Protein AF-A0A6A6EDI3-F1 (afdb_monomer_lite)

Secondary structure (DSSP, 8-state):
--------------------------------------------------------PPPPPPPPPPSGGGGGGHHHHHHHHHH--S--TTHHHHHHHHHHTT--SS--HHHHHHHHHHHHHHHHH-TTSPPPPEEETTEEE-HHHHHHHHHHTT--

Radius of gyration: 36.48 Å; chains: 1; bounding box: 72×86×76 Å

Structure (mmCIF, N/CA/C/O backbone):
data_AF-A0A6A6EDI3-F1
#
_entry.id   AF-A0A6A6EDI3-F1
#
loop_
_atom_site.group_PDB
_atom_site.id
_atom_site.type_symbol
_atom_site.label_atom_id
_atom_site.label_alt_id
_atom_site.label_comp_id
_atom_site.label_asym_id
_atom_site.label_entity_id
_atom_site.label_seq_id
_atom_site.pdbx_PDB_ins_code
_atom_site.Cartn_x
_atom_site.Cartn_y
_atom_site.Cartn_z
_atom_site.occupancy
_atom_site.B_iso_or_equiv
_atom_site.auth_seq_id
_atom_site.auth_comp_id
_atom_site.auth_asym_id
_atom_site.auth_atom_id
_atom_site.pdbx_PDB_model_num
ATOM 1 N N . MET A 1 1 ? -56.252 25.377 -36.213 1.00 43.00 1 MET A N 1
ATOM 2 C CA . MET A 1 1 ? -56.302 24.077 -36.916 1.00 43.00 1 MET A CA 1
ATOM 3 C C . MET A 1 1 ? -55.367 23.161 -36.136 1.00 43.00 1 MET A C 1
ATOM 5 O O . MET A 1 1 ? -54.170 23.371 -36.207 1.00 43.00 1 MET A O 1
ATOM 9 N N . ASN A 1 2 ? -55.848 22.554 -35.048 1.00 43.72 2 ASN A N 1
ATOM 10 C CA . ASN A 1 2 ? -56.518 21.240 -34.982 1.00 43.72 2 ASN A CA 1
ATOM 11 C C . ASN A 1 2 ? -55.617 20.115 -35.525 1.00 43.72 2 ASN A C 1
ATOM 13 O O . ASN A 1 2 ? -55.226 20.189 -36.684 1.00 43.72 2 ASN A O 1
ATOM 17 N N . GLY A 1 3 ? -55.284 19.160 -34.636 1.00 50.00 3 GLY A N 1
ATOM 18 C CA . GLY A 1 3 ? -54.299 18.067 -34.763 1.00 50.00 3 GLY A CA 1
ATOM 19 C C . GLY A 1 3 ? -54.578 17.012 -35.848 1.00 50.00 3 GLY A C 1
ATOM 20 O O . GLY A 1 3 ? -55.335 17.295 -36.775 1.00 50.00 3 GLY A O 1
ATOM 21 N N . PRO A 1 4 ? -53.939 15.824 -35.786 1.00 61.88 4 PRO A N 1
ATOM 22 C CA . PRO A 1 4 ? -54.000 14.896 -34.638 1.00 61.88 4 PRO A CA 1
ATOM 23 C C . PRO A 1 4 ? -52.599 14.461 -34.140 1.00 61.88 4 PRO A C 1
ATOM 25 O O . PRO A 1 4 ? -51.635 14.480 -34.897 1.00 61.88 4 PRO A O 1
ATOM 28 N N . ASP A 1 5 ? -52.342 14.248 -32.849 1.00 53.59 5 ASP A N 1
ATOM 29 C CA . ASP A 1 5 ? -52.923 13.264 -31.913 1.00 53.59 5 ASP A CA 1
ATOM 30 C C . ASP A 1 5 ? -52.582 11.815 -32.289 1.00 53.59 5 ASP A C 1
ATOM 32 O O . ASP A 1 5 ? -53.223 11.267 -33.174 1.00 53.59 5 ASP A O 1
ATOM 36 N N . LEU A 1 6 ? -51.560 11.242 -31.634 1.00 53.38 6 LEU A N 1
ATOM 37 C CA . LEU A 1 6 ? -51.389 9.811 -31.331 1.00 53.38 6 LEU A CA 1
ATOM 38 C C . LEU A 1 6 ? -50.256 9.649 -30.286 1.00 53.38 6 LEU A C 1
ATOM 40 O O . LEU A 1 6 ? -49.104 9.380 -30.614 1.00 53.38 6 LEU A O 1
ATOM 44 N N . GLU A 1 7 ? -50.603 9.814 -29.013 1.00 53.94 7 GLU A N 1
ATOM 45 C CA . GLU A 1 7 ? -49.999 9.080 -27.885 1.00 53.94 7 GLU A CA 1
ATOM 46 C C . GLU A 1 7 ? -50.987 7.963 -27.486 1.00 53.94 7 GLU A C 1
ATOM 48 O O . GLU A 1 7 ? -52.146 7.994 -27.910 1.00 53.94 7 GLU A O 1
ATOM 53 N N . PRO A 1 8 ? -50.682 7.102 -26.506 1.00 65.38 8 PRO A N 1
ATOM 54 C CA . PRO A 1 8 ? -49.524 6.228 -26.283 1.00 65.38 8 PRO A CA 1
ATOM 55 C C . PRO A 1 8 ? -50.002 4.757 -26.304 1.00 65.38 8 PRO A C 1
ATOM 57 O O . PRO A 1 8 ? -51.201 4.533 -26.346 1.00 65.38 8 PRO A O 1
ATOM 60 N N . LEU A 1 9 ? -49.142 3.738 -26.150 1.00 49.03 9 LEU A N 1
ATOM 61 C CA . LEU A 1 9 ? -49.510 2.594 -25.289 1.00 49.03 9 LEU A CA 1
ATOM 62 C C . LEU A 1 9 ? -48.300 1.771 -24.788 1.00 49.03 9 LEU A C 1
ATOM 64 O O . LEU A 1 9 ? -47.279 1.667 -25.470 1.00 49.03 9 LEU A O 1
ATOM 68 N N . PRO A 1 10 ? -48.427 1.186 -23.579 1.00 52.91 10 PRO A N 1
ATOM 69 C CA . PRO A 1 10 ? -47.361 0.584 -22.791 1.00 52.91 10 PRO A CA 1
ATOM 70 C C . PRO A 1 10 ? -47.250 -0.924 -23.041 1.00 52.91 10 PRO A C 1
ATOM 72 O O . PRO A 1 10 ? -48.242 -1.593 -23.323 1.00 52.91 10 PRO A O 1
ATOM 75 N N . ILE A 1 11 ? -46.069 -1.501 -22.813 1.00 54.34 11 ILE A N 1
ATOM 76 C CA . ILE A 1 11 ? -45.929 -2.960 -22.713 1.00 54.34 11 ILE A CA 1
ATOM 77 C C . ILE A 1 11 ? -45.408 -3.303 -21.320 1.00 54.34 11 ILE A C 1
ATOM 79 O O . ILE A 1 11 ? -44.215 -3.473 -21.081 1.00 54.34 11 ILE A O 1
ATOM 83 N N . HIS A 1 12 ? -46.353 -3.402 -20.385 1.00 45.44 12 HIS A N 1
ATOM 84 C CA . HIS A 1 12 ? -46.185 -4.176 -19.162 1.00 45.44 12 HIS A CA 1
ATOM 85 C C . HIS A 1 12 ? -46.201 -5.666 -19.535 1.00 45.44 12 HIS A C 1
ATOM 87 O O . HIS A 1 12 ? -47.254 -6.258 -19.761 1.00 45.44 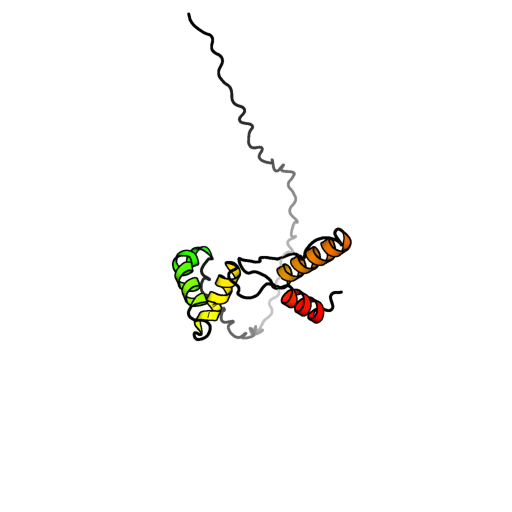12 HIS A O 1
ATOM 93 N N . GLY A 1 13 ? -45.016 -6.271 -19.605 1.00 49.75 13 GLY A N 1
ATOM 94 C CA . GLY A 1 13 ? -44.818 -7.709 -19.798 1.00 49.75 13 GLY A CA 1
ATOM 95 C C . GLY A 1 13 ? -44.560 -8.428 -18.476 1.00 49.75 13 GLY A C 1
ATOM 96 O O . GLY A 1 13 ? -43.417 -8.630 -18.091 1.00 49.75 13 GLY A O 1
ATOM 97 N N . GLN A 1 14 ? -45.655 -8.726 -17.783 1.00 54.19 14 GLN A N 1
ATOM 98 C CA . GLN A 1 14 ? -45.932 -9.797 -16.816 1.00 54.19 14 GLN A CA 1
ATOM 99 C C . GLN A 1 14 ? -44.774 -10.641 -16.223 1.00 54.19 14 GLN A C 1
ATOM 101 O O . GLN A 1 14 ? -44.012 -11.324 -16.905 1.00 54.19 14 GLN A O 1
ATOM 106 N N . VAL A 1 15 ? -44.795 -10.704 -14.887 1.00 46.97 15 VAL A N 1
ATOM 107 C CA . VAL A 1 15 ? -44.171 -11.717 -14.026 1.00 46.97 15 VAL A CA 1
ATOM 108 C C . VAL A 1 15 ? -44.668 -13.111 -14.426 1.00 46.97 15 VAL A C 1
ATOM 110 O O . VAL A 1 15 ? -45.856 -13.396 -14.313 1.00 46.97 15 VAL A O 1
ATOM 113 N N . THR A 1 16 ? -43.768 -14.005 -14.844 1.00 46.56 16 THR A N 1
ATOM 114 C CA . THR A 1 16 ? -44.086 -15.434 -14.994 1.00 46.56 16 THR A CA 1
ATOM 115 C C . THR A 1 16 ? -43.551 -16.197 -13.788 1.00 46.56 16 THR A C 1
ATOM 117 O O . THR A 1 16 ? -42.386 -16.589 -13.716 1.00 46.56 16 THR A O 1
ATOM 120 N N . THR A 1 17 ? -44.443 -16.379 -12.818 1.00 55.12 17 THR A N 1
ATOM 121 C CA . THR A 1 17 ? -44.355 -17.378 -11.753 1.00 55.12 17 THR A CA 1
ATOM 122 C C . THR A 1 17 ? -44.158 -18.756 -12.379 1.00 55.12 17 THR A C 1
ATOM 124 O O . THR A 1 17 ? -44.987 -19.215 -13.162 1.00 55.12 17 THR A O 1
ATOM 127 N N . ARG A 1 18 ? -43.064 -19.438 -12.032 1.00 48.94 18 ARG A N 1
ATOM 128 C CA . ARG A 1 18 ? -42.897 -20.857 -12.355 1.00 48.94 18 ARG A CA 1
ATOM 129 C C . ARG A 1 18 ? -43.959 -21.657 -11.603 1.00 48.94 18 ARG A C 1
ATOM 131 O O . ARG A 1 18 ? -43.895 -21.776 -10.382 1.00 48.94 18 ARG A O 1
ATOM 138 N N . GLN A 1 19 ? -44.924 -22.188 -12.351 1.00 50.06 19 GLN A N 1
ATOM 139 C CA . GLN A 1 19 ? -45.798 -23.266 -11.907 1.00 50.06 19 GLN A CA 1
ATOM 140 C C . GLN A 1 19 ? -44.940 -24.446 -11.443 1.00 50.06 19 GLN A C 1
ATOM 142 O O . GLN A 1 19 ? -44.139 -24.988 -12.203 1.00 50.06 19 GLN A O 1
ATOM 147 N N . ILE A 1 20 ? -45.127 -24.840 -10.188 1.00 53.44 20 ILE A N 1
ATOM 148 C CA . ILE A 1 20 ? -44.745 -26.155 -9.688 1.00 53.44 20 ILE A CA 1
ATOM 149 C C . ILE A 1 20 ? -45.912 -27.066 -10.068 1.00 53.44 20 ILE A C 1
ATOM 151 O O . ILE A 1 20 ? -46.995 -26.962 -9.495 1.00 53.44 20 ILE A O 1
ATOM 155 N N . SER A 1 21 ? -45.726 -27.894 -11.093 1.00 54.47 21 SER A N 1
ATOM 156 C CA . SER A 1 21 ? -46.682 -28.938 -11.447 1.00 54.47 21 SER A CA 1
ATOM 157 C C . SER A 1 21 ? -46.627 -30.047 -10.401 1.00 54.47 21 SER A C 1
ATOM 159 O O . SER A 1 21 ? -45.592 -30.684 -10.209 1.00 54.47 21 SER A O 1
ATOM 161 N N . MET A 1 22 ? -47.764 -30.250 -9.745 1.00 49.03 22 MET A N 1
ATOM 162 C CA . MET A 1 22 ? -48.105 -31.432 -8.966 1.00 49.03 22 MET A CA 1
ATOM 163 C C . MET A 1 22 ? -48.216 -32.651 -9.892 1.00 49.03 22 MET A C 1
ATOM 165 O O . MET A 1 22 ? -48.975 -32.613 -10.853 1.00 49.03 22 MET A O 1
ATOM 169 N N . LEU A 1 23 ? -47.474 -33.703 -9.561 1.00 47.78 23 LEU A N 1
ATOM 170 C CA . LEU A 1 23 ? -47.632 -35.118 -9.923 1.00 47.78 23 LEU A CA 1
ATOM 171 C C . LEU A 1 23 ? -47.000 -35.846 -8.725 1.00 47.78 23 LEU A C 1
ATOM 173 O O . LEU A 1 23 ? -45.883 -35.503 -8.353 1.00 47.78 23 LEU A O 1
ATOM 177 N N . ASP A 1 24 ? -47.551 -36.825 -8.032 1.00 49.19 24 ASP A N 1
ATOM 178 C CA . ASP A 1 24 ? -48.859 -37.459 -7.909 1.00 49.19 24 ASP A CA 1
ATOM 179 C C . ASP A 1 24 ? -48.775 -38.202 -6.540 1.00 49.19 24 ASP A C 1
ATOM 181 O O . ASP A 1 24 ? -47.665 -38.398 -6.023 1.00 49.19 24 ASP A O 1
ATOM 185 N N . PRO A 1 25 ? -49.885 -38.601 -5.901 1.00 56.53 25 PRO A N 1
ATOM 186 C CA . PRO A 1 25 ? -49.887 -39.185 -4.562 1.00 56.53 25 PRO A CA 1
ATOM 187 C C . PRO A 1 25 ? -49.815 -40.726 -4.562 1.00 56.53 25 PRO A C 1
ATOM 189 O O . PRO A 1 25 ? -50.385 -41.375 -5.434 1.00 56.53 25 PRO A O 1
ATOM 192 N N . SER A 1 26 ? -49.273 -41.278 -3.462 1.00 46.28 26 SER A N 1
ATOM 193 C CA . SER A 1 26 ? -49.464 -42.645 -2.901 1.00 46.28 26 SER A CA 1
ATOM 194 C C . SER A 1 26 ? -48.313 -43.656 -3.064 1.00 46.28 26 SER A C 1
ATOM 196 O O . SER A 1 26 ? -47.533 -43.537 -4.004 1.00 46.28 26 SER A O 1
ATOM 198 N N . PRO A 1 27 ? -48.235 -44.718 -2.219 1.00 49.97 27 PRO A N 1
ATOM 199 C CA . PRO A 1 27 ? -49.045 -45.035 -1.033 1.00 49.97 27 PRO A CA 1
ATOM 200 C C . PRO A 1 27 ? -48.228 -45.230 0.259 1.00 49.97 27 PRO A C 1
ATOM 202 O O . PRO A 1 27 ? -47.026 -45.485 0.264 1.00 49.97 27 PRO A O 1
ATOM 205 N N . ALA A 1 28 ? -48.949 -45.148 1.375 1.00 41.91 28 ALA A N 1
ATOM 206 C CA . ALA A 1 28 ? -48.502 -45.495 2.714 1.00 41.91 28 ALA A CA 1
ATOM 207 C C . ALA A 1 28 ? -47.855 -46.891 2.771 1.00 41.91 28 ALA A C 1
ATOM 209 O O . ALA A 1 28 ? -48.495 -47.896 2.450 1.00 41.91 28 ALA A O 1
ATOM 210 N N . LEU A 1 29 ? -46.610 -46.950 3.251 1.00 40.69 29 LEU A N 1
ATOM 211 C CA . LEU A 1 29 ? -46.048 -48.180 3.795 1.00 40.69 29 LEU A CA 1
ATOM 212 C C . LEU A 1 29 ? -46.840 -48.525 5.053 1.00 40.69 29 LEU A C 1
ATOM 214 O O . LEU A 1 29 ? -46.769 -47.842 6.075 1.00 40.69 29 LEU A O 1
ATOM 218 N N . ARG A 1 30 ? -47.649 -49.570 4.912 1.00 46.75 30 ARG A N 1
ATOM 219 C CA . ARG A 1 30 ? -48.314 -50.258 6.004 1.00 46.75 30 ARG A CA 1
ATOM 220 C C . ARG A 1 30 ? -47.238 -50.768 6.952 1.00 46.75 30 ARG A C 1
ATOM 222 O O . ARG A 1 30 ? -46.392 -51.560 6.552 1.00 46.75 30 ARG A O 1
ATOM 229 N N . PHE A 1 31 ? -47.264 -50.285 8.184 1.00 44.50 31 PHE A N 1
ATOM 230 C CA . PHE A 1 31 ? -46.644 -51.007 9.278 1.00 44.50 31 PHE A CA 1
ATOM 231 C C . PHE A 1 31 ? -47.662 -52.045 9.720 1.00 44.50 31 PHE A C 1
ATOM 233 O O . PHE A 1 31 ? -48.729 -51.695 10.224 1.00 44.50 31 PHE A O 1
ATOM 240 N N . ASP A 1 32 ? -47.351 -53.303 9.433 1.00 42.31 32 ASP A N 1
ATOM 241 C CA . ASP A 1 32 ? -48.071 -54.437 9.981 1.00 42.31 32 ASP A CA 1
ATOM 242 C C . ASP A 1 32 ? -48.012 -54.377 11.510 1.00 42.31 32 ASP A C 1
ATOM 244 O O . ASP A 1 32 ? -46.953 -54.193 12.114 1.00 42.31 32 ASP A O 1
ATOM 248 N N . GLU A 1 33 ? -49.184 -54.507 12.119 1.00 46.53 33 GLU A N 1
ATOM 249 C CA . GLU A 1 33 ? -49.372 -54.779 13.535 1.00 46.53 33 GLU A CA 1
ATOM 250 C C . GLU A 1 33 ? -49.049 -56.259 13.791 1.00 46.53 33 GLU A C 1
ATOM 252 O O . GLU A 1 33 ? -49.711 -57.129 13.221 1.00 46.53 33 GLU A O 1
ATOM 257 N N . PRO A 1 34 ? -48.092 -56.595 14.669 1.00 49.56 34 PRO A N 1
ATOM 258 C CA . PRO A 1 34 ? -48.108 -57.885 15.326 1.00 49.56 34 PRO A CA 1
ATOM 259 C C . PRO A 1 34 ? -48.795 -57.765 16.685 1.00 49.56 34 PRO A C 1
ATOM 261 O O . PRO A 1 34 ? -48.324 -57.123 17.625 1.00 49.56 34 PRO A O 1
ATOM 264 N N . SER A 1 35 ? -49.930 -58.448 16.730 1.00 42.88 35 SER A N 1
ATOM 265 C CA . SER A 1 35 ? -50.690 -58.850 17.898 1.00 42.88 35 SER A CA 1
ATOM 266 C C . SER A 1 35 ? -49.816 -59.283 19.086 1.00 42.88 35 SER A C 1
ATOM 268 O O . SER A 1 35 ? -48.917 -60.111 18.959 1.00 42.88 35 SER A O 1
ATOM 270 N N . SER A 1 36 ? -50.149 -58.710 20.243 1.00 52.50 36 SER A N 1
ATOM 271 C CA . SER A 1 36 ? -50.221 -59.327 21.574 1.00 52.50 36 SER A CA 1
ATOM 272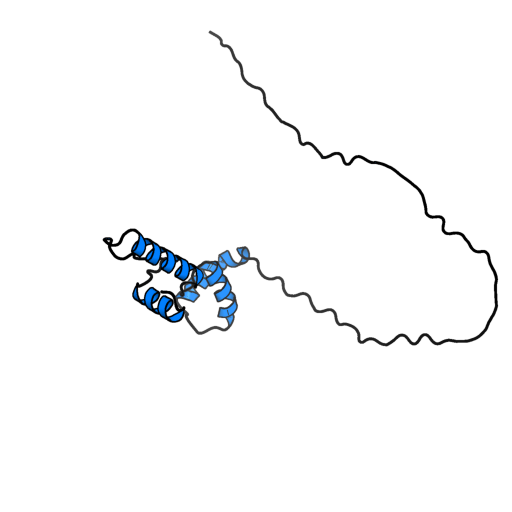 C C . SER A 1 36 ? -49.575 -60.710 21.770 1.00 52.50 36 SER A C 1
ATOM 274 O O . SER A 1 36 ? -50.116 -61.728 21.346 1.00 52.50 36 SER A O 1
ATOM 276 N N . MET A 1 37 ? -48.529 -60.761 22.600 1.00 37.75 37 MET A N 1
ATOM 277 C CA . MET A 1 37 ? -48.413 -61.778 23.652 1.00 37.75 37 MET A CA 1
ATOM 278 C C . MET A 1 37 ? -47.705 -61.177 24.868 1.00 37.75 37 MET A C 1
ATOM 280 O O . MET A 1 37 ? -46.579 -60.694 24.781 1.00 37.75 37 MET A O 1
ATOM 284 N N . GLY A 1 38 ? -48.396 -61.190 26.008 1.00 42.91 38 GLY A N 1
ATOM 285 C CA . GLY A 1 38 ? -47.824 -60.823 27.295 1.00 42.91 38 GLY A CA 1
ATOM 286 C C . GLY A 1 38 ? -46.897 -61.913 27.822 1.00 42.91 38 GLY A C 1
ATOM 287 O O . GLY A 1 38 ? -47.224 -63.094 27.750 1.00 42.91 38 GLY A O 1
ATOM 288 N N . ILE A 1 39 ? -45.777 -61.501 28.413 1.00 43.34 39 ILE A N 1
ATOM 289 C CA . ILE A 1 39 ? -45.019 -62.300 29.376 1.00 43.34 39 ILE A CA 1
ATOM 290 C C . ILE A 1 39 ? -44.620 -61.363 30.519 1.00 43.34 39 ILE A C 1
ATOM 292 O O . ILE A 1 39 ? -43.932 -60.364 30.322 1.00 43.34 39 ILE A O 1
ATOM 296 N N . VAL A 1 40 ? -45.124 -61.687 31.707 1.00 47.84 40 VAL A N 1
ATOM 297 C CA . VAL A 1 40 ? -44.764 -61.094 32.997 1.00 47.84 40 VAL A CA 1
ATOM 298 C C . VAL A 1 40 ? -43.376 -61.609 33.384 1.00 47.84 40 VAL A C 1
ATOM 300 O O . VAL A 1 40 ? -43.137 -62.814 33.323 1.00 47.84 40 VAL A O 1
ATOM 303 N N . GLY A 1 41 ? -42.476 -60.718 33.796 1.00 38.91 41 GLY A N 1
ATOM 304 C CA . GLY A 1 41 ? -41.131 -61.073 34.247 1.00 38.91 41 GLY A CA 1
ATOM 305 C C . GLY A 1 41 ? -40.470 -59.916 34.986 1.00 38.91 41 GLY A C 1
ATOM 306 O O . GLY A 1 41 ? -40.308 -58.837 34.435 1.00 38.91 41 GLY A O 1
ATOM 307 N N . ASP A 1 42 ? -40.173 -60.171 36.249 1.00 43.50 42 ASP A N 1
ATOM 308 C CA . ASP A 1 42 ? -39.814 -59.272 37.342 1.00 43.50 42 ASP A CA 1
ATOM 309 C C . ASP A 1 42 ? -38.416 -58.606 37.248 1.00 43.50 42 ASP A C 1
ATOM 311 O O . ASP A 1 42 ? -37.514 -59.097 36.576 1.00 43.50 42 ASP A O 1
ATOM 315 N N . ALA A 1 43 ? -38.268 -57.530 38.031 1.00 49.56 43 ALA A N 1
ATOM 316 C CA . ALA A 1 43 ? -37.047 -56.946 38.602 1.00 49.56 43 ALA A CA 1
ATOM 317 C C . ALA A 1 43 ? -35.979 -56.243 37.719 1.00 49.56 43 ALA A C 1
ATOM 319 O O . ALA A 1 43 ? -35.091 -56.850 37.136 1.00 49.56 43 ALA A O 1
ATOM 320 N N . GLN A 1 44 ? -35.979 -54.906 37.858 1.00 52.03 44 GLN A N 1
ATOM 321 C CA . GLN A 1 44 ? -34.821 -54.038 38.161 1.00 52.03 44 GLN A CA 1
ATOM 322 C C . GLN A 1 44 ? -33.586 -54.133 37.242 1.00 52.03 44 GLN A C 1
ATOM 324 O O . GLN A 1 44 ? -32.637 -54.855 37.531 1.00 52.03 44 GLN A O 1
ATOM 329 N N . GLU A 1 45 ? -33.500 -53.231 36.258 1.00 44.53 45 GLU A N 1
ATOM 330 C CA . GLU A 1 45 ? -32.208 -52.817 35.700 1.00 44.53 45 GLU A CA 1
ATOM 331 C C . GLU A 1 45 ? -32.086 -51.285 35.720 1.00 44.53 45 GLU A C 1
ATOM 333 O O . GLU A 1 45 ? -32.761 -50.535 35.014 1.00 44.53 45 GLU A O 1
ATOM 338 N N . ILE A 1 46 ? -31.244 -50.816 36.636 1.00 48.38 46 ILE A N 1
ATOM 339 C CA . ILE A 1 46 ? -30.899 -49.419 36.888 1.00 48.38 46 ILE A CA 1
ATOM 340 C C . ILE A 1 46 ? -30.206 -48.796 35.667 1.00 48.38 46 ILE A C 1
ATOM 342 O O . ILE A 1 46 ? -28.998 -48.928 35.471 1.00 48.38 46 ILE A O 1
ATOM 346 N N . SER A 1 47 ? -30.971 -48.046 34.869 1.00 43.25 47 SER A N 1
ATOM 347 C CA . SER A 1 47 ? -30.440 -47.164 33.824 1.00 43.25 47 SER A CA 1
ATOM 348 C C . SER A 1 47 ? -29.555 -46.081 34.451 1.00 43.25 47 SER A C 1
ATOM 350 O O . SER A 1 47 ? -30.008 -45.006 34.852 1.00 43.25 47 SER A O 1
ATOM 352 N N . THR A 1 48 ? -28.261 -46.370 34.527 1.00 52.75 48 THR A N 1
ATOM 353 C CA . THR A 1 48 ? -27.235 -45.447 35.005 1.00 52.75 48 THR A CA 1
ATOM 354 C C . THR A 1 48 ? -26.954 -44.442 33.889 1.00 52.75 48 THR A C 1
ATOM 356 O O . THR A 1 48 ? -26.166 -44.699 32.984 1.00 52.75 48 THR A O 1
ATOM 359 N N . VAL A 1 49 ? -27.640 -43.295 33.913 1.00 64.75 49 VAL A N 1
ATOM 360 C CA . VAL A 1 49 ? -27.396 -42.205 32.958 1.00 64.75 49 VAL A CA 1
ATOM 361 C C . VAL A 1 49 ? -25.973 -41.674 33.189 1.00 64.75 49 VAL A C 1
ATOM 363 O O . VAL A 1 49 ? -25.670 -41.237 34.306 1.00 64.75 49 VAL A O 1
ATOM 366 N N . PRO A 1 50 ? -25.073 -41.688 32.189 1.00 58.78 50 PRO A N 1
ATOM 367 C CA . PRO A 1 50 ? -23.735 -41.146 32.361 1.00 58.78 50 PRO A CA 1
ATOM 368 C C . PRO A 1 50 ? -23.838 -39.640 32.614 1.00 58.78 50 PRO A C 1
ATOM 370 O O . PRO A 1 50 ? -24.382 -38.876 31.816 1.00 58.78 50 PRO A O 1
ATOM 373 N N . LYS A 1 51 ? -23.319 -39.213 33.765 1.00 68.38 51 LYS A N 1
ATOM 374 C CA . LYS A 1 51 ? -23.307 -37.830 34.251 1.00 68.38 51 LYS A CA 1
ATOM 375 C C . LYS A 1 51 ? -22.303 -37.011 33.425 1.00 68.38 51 LYS A C 1
ATOM 377 O O . LYS A 1 51 ? -21.196 -36.730 33.873 1.00 68.38 51 LYS A O 1
ATOM 382 N N . ALA A 1 52 ? -22.662 -36.679 32.184 1.00 67.69 52 ALA A N 1
ATOM 383 C CA . ALA A 1 52 ? -21.855 -35.821 31.324 1.00 67.69 52 ALA A CA 1
ATOM 384 C C . ALA A 1 52 ? -21.769 -34.407 31.937 1.00 67.69 52 ALA A C 1
ATOM 386 O O . ALA A 1 52 ? -22.788 -33.876 32.392 1.00 67.69 52 ALA A O 1
ATOM 387 N N . PRO A 1 53 ? -20.579 -33.779 31.986 1.00 75.31 53 PRO A N 1
ATOM 388 C CA . PRO A 1 53 ? -20.435 -32.446 32.552 1.00 75.31 53 PRO A CA 1
ATOM 389 C C . PRO A 1 53 ? -21.310 -31.448 31.778 1.00 75.31 53 PRO A C 1
ATOM 391 O O . PRO A 1 53 ? -21.320 -31.477 30.543 1.00 75.31 53 PRO A O 1
ATOM 394 N N . PRO A 1 54 ? -22.036 -30.549 32.473 1.00 71.44 54 PRO A N 1
ATOM 395 C CA . PRO A 1 54 ? -22.922 -29.594 31.828 1.00 71.44 54 PRO A CA 1
ATOM 396 C C . PRO A 1 54 ? -22.115 -28.752 30.843 1.00 71.44 54 PRO A C 1
ATOM 398 O O . PRO A 1 54 ? -21.201 -28.010 31.219 1.00 71.44 54 PRO A O 1
ATOM 401 N N . THR A 1 55 ? -22.443 -28.884 29.561 1.00 69.88 55 THR A N 1
ATOM 402 C CA . THR A 1 55 ? -21.777 -28.158 28.487 1.00 69.88 55 THR A CA 1
ATOM 403 C C . THR A 1 55 ? -22.198 -26.697 28.594 1.00 69.88 55 THR A C 1
ATOM 405 O O . THR A 1 55 ? -23.244 -26.293 28.092 1.00 69.88 55 THR A O 1
ATOM 408 N N . LYS A 1 56 ? -21.417 -25.882 29.316 1.00 76.00 56 LYS A N 1
ATOM 409 C CA . LYS A 1 56 ? -21.654 -24.437 29.396 1.00 76.00 56 LYS A CA 1
ATOM 410 C C . LYS A 1 56 ? -21.661 -23.881 27.973 1.00 76.00 56 LYS A C 1
ATOM 412 O O . LYS A 1 56 ? -20.619 -23.845 27.316 1.00 76.00 56 LYS A O 1
ATOM 417 N N . LEU A 1 57 ? -22.829 -23.448 27.499 1.00 80.25 57 LEU A N 1
ATOM 418 C CA . LEU A 1 57 ? -22.951 -22.800 26.199 1.00 80.25 57 LEU A CA 1
ATOM 419 C C . LEU A 1 57 ? -22.048 -21.569 26.179 1.00 80.25 57 LEU A C 1
ATOM 421 O O . LEU A 1 57 ? -22.096 -20.703 27.058 1.00 80.25 57 LEU A O 1
ATOM 425 N N . ARG A 1 58 ? -21.197 -21.495 25.159 1.00 81.94 58 ARG A N 1
ATOM 426 C CA . ARG A 1 58 ? -20.332 -20.341 24.954 1.00 81.94 58 ARG A CA 1
ATOM 427 C C . ARG A 1 58 ? -21.204 -19.097 24.765 1.00 81.94 58 ARG A C 1
ATOM 429 O O . ARG A 1 58 ? -22.083 -19.080 23.905 1.00 81.94 58 ARG A O 1
ATOM 436 N N . LYS A 1 59 ? -20.924 -18.034 25.528 1.00 84.44 59 LYS A N 1
ATOM 437 C CA . LYS A 1 59 ? -21.573 -16.728 25.337 1.00 84.44 59 LYS A CA 1
ATOM 438 C C . LYS A 1 59 ? -21.386 -16.267 23.889 1.00 84.44 59 LYS A C 1
ATOM 440 O O . LYS A 1 59 ? -20.291 -16.395 23.328 1.00 84.44 59 LYS A O 1
ATOM 445 N N . ARG A 1 60 ? -22.448 -15.724 23.289 1.00 83.44 60 ARG A N 1
ATOM 446 C CA . ARG A 1 60 ? -22.372 -15.121 21.952 1.00 83.44 60 ARG A CA 1
ATOM 447 C C . ARG A 1 60 ? -21.330 -14.000 21.967 1.00 83.44 60 ARG A C 1
ATOM 449 O O . ARG A 1 60 ? -21.180 -13.293 22.963 1.00 83.44 60 ARG A O 1
ATOM 456 N N . LYS A 1 61 ? -20.576 -13.866 20.874 1.00 85.56 61 LYS A N 1
ATOM 457 C CA . LYS A 1 61 ? -19.607 -12.773 20.728 1.00 85.56 61 LYS A CA 1
ATOM 458 C C . LYS A 1 61 ? -20.352 -11.437 20.706 1.00 85.56 61 LYS A C 1
ATOM 460 O O . LYS A 1 61 ? -21.477 -11.376 20.215 1.00 85.56 61 LYS A O 1
ATOM 465 N N . ALA A 1 62 ? -19.705 -10.381 21.196 1.00 79.31 62 ALA A N 1
ATOM 466 C CA . ALA A 1 62 ? -20.203 -9.022 21.021 1.00 79.31 62 ALA A CA 1
ATOM 467 C C . ALA A 1 62 ? -20.431 -8.727 19.528 1.00 79.31 62 ALA A C 1
ATOM 469 O O . ALA A 1 62 ? -19.660 -9.187 18.674 1.00 79.31 62 ALA A O 1
ATOM 470 N N . LEU A 1 63 ? -21.489 -7.972 19.224 1.00 79.12 63 LEU A N 1
ATOM 471 C CA . LEU A 1 63 ? -21.796 -7.558 17.862 1.00 79.12 63 LEU A CA 1
ATOM 472 C C . LEU A 1 63 ? -20.615 -6.749 17.316 1.00 79.12 63 LEU A C 1
ATOM 474 O O . LEU A 1 63 ? -20.208 -5.743 17.892 1.00 79.12 63 LEU A O 1
ATOM 478 N N . THR A 1 64 ? -20.023 -7.222 16.222 1.00 82.06 64 THR A N 1
ATOM 479 C CA . THR A 1 64 ? -18.949 -6.486 15.554 1.00 82.06 64 THR A CA 1
ATOM 480 C C . THR A 1 64 ? -19.572 -5.310 14.815 1.00 82.06 64 THR A C 1
ATOM 482 O O . THR A 1 64 ? -20.434 -5.529 13.965 1.00 82.06 64 THR A O 1
ATOM 485 N N . LEU A 1 65 ? -19.128 -4.088 15.126 1.00 82.44 65 LEU A N 1
ATOM 486 C CA . LEU A 1 65 ? -19.543 -2.877 14.414 1.00 82.44 65 LEU A CA 1
ATOM 487 C C . LEU A 1 65 ? -19.386 -3.057 12.899 1.00 82.44 65 LEU A C 1
ATOM 489 O O . LEU A 1 65 ? -18.346 -3.541 12.416 1.00 82.44 65 LEU A O 1
ATOM 493 N N . ARG A 1 66 ? -20.417 -2.658 12.152 1.00 85.31 66 ARG A N 1
ATOM 494 C CA . ARG A 1 66 ? -20.421 -2.681 10.687 1.00 85.31 66 ARG A CA 1
ATOM 495 C C . ARG A 1 66 ? -19.450 -1.641 10.153 1.00 85.31 66 ARG A C 1
ATOM 497 O O . ARG A 1 66 ? -18.987 -0.782 10.887 1.00 85.31 66 ARG A O 1
ATOM 504 N N . ALA A 1 67 ? -19.077 -1.760 8.879 1.00 84.69 67 ALA A N 1
ATOM 505 C CA . ALA A 1 67 ? -18.140 -0.820 8.261 1.00 84.69 67 ALA A CA 1
ATOM 506 C C . ALA A 1 67 ? -18.686 0.619 8.266 1.00 84.69 67 ALA A C 1
ATOM 508 O O . ALA A 1 67 ? -17.924 1.538 8.545 1.00 84.69 67 ALA A O 1
ATOM 509 N N . THR A 1 68 ? -19.994 0.784 8.045 1.00 86.81 68 THR A N 1
ATOM 510 C CA . THR A 1 68 ? -20.704 2.072 8.058 1.00 86.81 68 THR A CA 1
ATOM 511 C C . THR A 1 68 ? -20.604 2.780 9.409 1.00 86.81 68 THR A C 1
ATOM 513 O O . THR A 1 68 ? -20.371 3.982 9.460 1.00 86.81 68 THR A O 1
ATOM 516 N N . ASP A 1 69 ? -20.642 2.026 10.509 1.00 88.19 69 ASP A N 1
ATOM 517 C CA . ASP A 1 69 ? -20.550 2.575 11.869 1.00 88.19 69 ASP A CA 1
ATOM 518 C C . ASP A 1 69 ? -19.182 3.234 12.163 1.00 88.19 69 ASP A C 1
ATOM 520 O O . ASP A 1 69 ? -19.015 3.900 13.183 1.00 88.19 69 ASP A O 1
ATOM 524 N N . TRP A 1 70 ? -18.180 3.050 11.288 1.00 87.44 70 TRP A N 1
ATOM 525 C CA . TRP A 1 70 ? -16.854 3.671 11.408 1.00 87.44 70 TRP A CA 1
ATOM 526 C C . TRP A 1 70 ? -16.711 5.001 10.669 1.00 87.44 70 TRP A C 1
ATOM 528 O O . TRP A 1 70 ? -15.713 5.687 10.887 1.00 87.44 70 TRP A O 1
ATOM 538 N N . GLU A 1 71 ? -17.661 5.379 9.811 1.00 87.94 71 GLU A N 1
ATOM 539 C CA . GLU A 1 71 ? -17.591 6.634 9.056 1.00 87.94 71 GLU A CA 1
ATOM 540 C C . GLU A 1 71 ? -17.421 7.895 9.915 1.00 87.94 71 GLU A C 1
ATOM 542 O O . GLU A 1 71 ? -16.506 8.663 9.603 1.00 87.94 71 GLU A O 1
ATOM 547 N N . PRO A 1 72 ? -18.170 8.110 11.021 1.00 91.06 72 PRO A N 1
ATOM 548 C CA . PRO A 1 72 ? -18.023 9.340 11.805 1.00 91.06 72 PRO A CA 1
ATOM 549 C C . PRO A 1 72 ? -16.645 9.457 12.469 1.00 91.06 72 PRO A C 1
ATOM 551 O O . PRO A 1 72 ? -16.174 10.555 12.742 1.00 91.06 72 PRO A O 1
ATOM 554 N N . TYR A 1 73 ? -15.966 8.329 12.692 1.00 89.56 73 TYR A N 1
ATOM 555 C CA . TYR A 1 73 ? -14.639 8.287 13.306 1.00 89.56 73 TYR A CA 1
ATOM 556 C C . TYR A 1 73 ? -13.508 8.252 12.280 1.00 89.56 73 TYR A C 1
ATOM 558 O O . TYR A 1 73 ? -12.337 8.257 12.659 1.00 89.56 73 TYR A O 1
ATOM 566 N N . LYS A 1 74 ? -13.819 8.186 10.980 1.00 90.12 74 LYS A N 1
ATOM 567 C CA . LYS A 1 74 ? -12.815 8.007 9.929 1.00 90.12 74 LYS A CA 1
ATOM 568 C C . LYS A 1 74 ? -11.787 9.126 9.935 1.00 90.12 74 LYS A C 1
ATOM 570 O O . LYS A 1 74 ? -10.595 8.840 9.942 1.00 90.12 74 LYS A O 1
ATOM 575 N N . THR A 1 75 ? -12.237 10.375 9.972 1.00 91.06 75 THR A N 1
ATOM 576 C CA . THR A 1 75 ? -11.369 11.560 9.985 1.00 91.06 75 THR A CA 1
ATOM 577 C C . THR A 1 75 ? -10.420 11.536 11.178 1.00 91.06 75 THR A C 1
ATOM 579 O O . THR A 1 75 ? -9.209 11.579 10.986 1.00 91.06 75 THR A O 1
ATOM 582 N N . GLN A 1 76 ? -10.952 11.329 12.383 1.00 90.19 76 GLN A N 1
ATOM 583 C CA . GLN A 1 76 ? -10.166 11.252 13.614 1.00 90.19 76 GLN A CA 1
ATOM 584 C C . GLN A 1 76 ? -9.162 10.092 13.588 1.00 90.19 76 GLN A C 1
ATOM 586 O O . GLN A 1 76 ? -8.015 10.245 13.996 1.00 90.19 76 GLN A O 1
ATOM 591 N N . ILE A 1 77 ? -9.564 8.917 13.096 1.00 89.50 77 ILE A N 1
ATOM 592 C CA . ILE A 1 77 ? -8.677 7.751 13.006 1.00 89.50 77 ILE A CA 1
ATOM 593 C C . ILE A 1 77 ? -7.560 7.992 11.986 1.00 89.50 77 ILE A C 1
ATOM 595 O O . ILE A 1 77 ? -6.424 7.581 12.224 1.00 89.50 77 ILE A O 1
ATOM 599 N N . VAL A 1 78 ? -7.862 8.641 10.862 1.00 89.06 78 VAL A N 1
ATOM 600 C CA . VAL A 1 78 ? -6.869 8.992 9.838 1.00 89.06 78 VAL A CA 1
ATOM 601 C C . VAL A 1 78 ? -5.900 10.048 10.358 1.00 89.06 78 VAL A C 1
ATOM 603 O O . VAL A 1 78 ? -4.692 9.873 10.224 1.00 89.06 78 VAL A O 1
ATOM 606 N N . GLU A 1 79 ? -6.401 11.089 11.013 1.00 89.56 79 GLU A N 1
ATOM 607 C CA . GLU A 1 79 ? -5.575 12.107 11.659 1.00 89.56 79 GLU A CA 1
ATOM 608 C C . GLU A 1 79 ? -4.651 11.479 12.707 1.00 89.56 79 GLU A C 1
ATOM 610 O O . GLU A 1 79 ? -3.437 11.680 12.666 1.00 89.56 79 GLU A O 1
ATOM 615 N N . LEU A 1 80 ? -5.191 10.626 13.584 1.00 88.25 80 LEU A N 1
ATOM 616 C CA . LEU A 1 80 ? -4.401 9.856 14.546 1.00 88.25 80 LEU A CA 1
ATOM 617 C C . LEU A 1 80 ? -3.373 8.949 13.860 1.00 88.25 80 LEU A C 1
ATOM 619 O O . LEU A 1 80 ? -2.278 8.768 14.384 1.00 88.25 80 LEU A O 1
ATOM 623 N N . HIS A 1 81 ? -3.695 8.367 12.701 1.00 84.25 81 HIS A N 1
ATOM 624 C CA . HIS A 1 81 ? -2.763 7.517 11.960 1.00 84.25 81 HIS A CA 1
ATOM 625 C C . HIS A 1 81 ? -1.557 8.297 11.425 1.00 84.25 81 HIS A C 1
ATOM 627 O O . HIS A 1 81 ? -0.436 7.784 11.467 1.00 84.25 81 HIS A O 1
ATOM 633 N N . ILE A 1 82 ? -1.795 9.516 10.943 1.00 83.81 82 ILE A N 1
ATOM 634 C CA . ILE A 1 82 ? -0.764 10.406 10.406 1.00 83.81 82 ILE A CA 1
ATOM 635 C C . ILE A 1 82 ? 0.085 10.982 11.549 1.00 83.81 82 ILE A C 1
ATOM 637 O O . ILE A 1 82 ? 1.312 10.961 11.479 1.00 83.81 82 ILE A O 1
ATOM 641 N N . THR A 1 83 ? -0.563 11.456 12.615 1.00 83.31 83 THR A N 1
ATOM 642 C CA . THR A 1 83 ? 0.080 12.183 13.723 1.00 83.31 83 THR A CA 1
ATOM 643 C C . THR A 1 83 ? 0.743 11.255 14.741 1.00 83.31 83 THR A C 1
ATOM 645 O O . THR A 1 83 ? 1.888 11.470 15.140 1.00 83.31 83 THR A O 1
ATOM 648 N N . GLN A 1 84 ? 0.053 10.196 15.169 1.00 73.38 84 GLN A N 1
ATOM 649 C CA . GLN A 1 84 ? 0.449 9.382 16.312 1.00 73.38 84 GLN A CA 1
ATOM 650 C C . GLN A 1 84 ? 0.835 7.975 15.883 1.00 73.38 84 GLN A C 1
ATOM 652 O O . GLN A 1 84 ? 0.098 6.995 15.995 1.00 73.38 84 GLN A O 1
ATOM 657 N N . THR A 1 85 ? 2.065 7.866 15.404 1.00 62.44 85 THR A N 1
ATOM 658 C CA . THR A 1 85 ? 2.487 6.679 14.677 1.00 62.44 85 THR A CA 1
ATOM 659 C C . THR A 1 85 ? 2.653 5.412 15.541 1.00 62.44 85 THR A C 1
ATOM 661 O O . THR A 1 85 ? 2.483 4.325 14.986 1.00 62.44 85 THR A O 1
ATOM 664 N N . TYR A 1 86 ? 2.891 5.460 16.872 1.00 54.84 86 TYR A N 1
ATOM 665 C CA . TYR A 1 86 ? 3.310 4.232 17.603 1.00 54.84 86 TYR A CA 1
ATOM 666 C C . TYR A 1 86 ? 2.916 4.020 19.088 1.00 54.84 86 TYR A C 1
ATOM 668 O O . TYR A 1 86 ? 3.519 3.153 19.717 1.00 54.84 86 TYR A O 1
ATOM 676 N N . ARG A 1 87 ? 1.936 4.711 19.699 1.00 56.69 87 ARG A N 1
ATOM 677 C CA . ARG A 1 87 ? 1.803 4.675 21.186 1.00 56.69 87 ARG A CA 1
ATOM 678 C C . ARG A 1 87 ? 0.534 4.095 21.837 1.00 56.69 87 ARG A C 1
ATOM 680 O O . ARG A 1 87 ? 0.450 4.133 23.059 1.00 56.69 87 ARG A O 1
ATOM 687 N N . SER A 1 88 ? -0.419 3.485 21.121 1.00 56.50 88 SER A N 1
ATOM 688 C CA . SER A 1 88 ? -1.689 3.065 21.768 1.00 56.50 88 SER A CA 1
ATOM 689 C C . SER A 1 88 ? -2.140 1.631 21.459 1.00 56.50 88 SER A C 1
ATOM 691 O O . SER A 1 88 ? -2.186 1.205 20.309 1.00 56.50 88 SER A O 1
ATOM 693 N N . GLN A 1 89 ? -2.568 0.878 22.479 1.00 58.72 89 GLN A N 1
ATOM 694 C CA . GLN A 1 89 ? -3.069 -0.499 22.316 1.00 58.72 89 GLN A CA 1
ATOM 695 C C . GLN A 1 89 ? -4.371 -0.597 21.487 1.00 58.72 89 GLN A C 1
ATOM 697 O O . GLN A 1 89 ? -4.602 -1.607 20.820 1.00 58.72 89 GLN A O 1
ATOM 702 N N . LYS A 1 90 ? -5.171 0.481 21.420 1.00 63.97 90 LYS A N 1
ATOM 703 C CA . LYS A 1 90 ? -6.342 0.606 20.521 1.00 63.97 90 LYS A CA 1
ATOM 704 C C . LYS A 1 90 ? -5.984 0.568 19.023 1.00 63.97 90 LYS A C 1
ATOM 706 O O . LYS A 1 90 ? -6.859 0.311 18.198 1.00 63.97 90 LYS A O 1
ATOM 711 N N . LEU A 1 91 ? -4.705 0.725 18.653 1.00 65.06 91 LEU A N 1
ATOM 712 C CA . LEU A 1 91 ? -4.257 0.776 17.255 1.00 65.06 91 LEU A CA 1
ATOM 713 C C . LEU A 1 91 ? -4.579 -0.488 16.450 1.00 65.06 91 LEU A C 1
ATOM 715 O O . LEU A 1 91 ? -4.739 -0.395 15.236 1.00 65.06 91 LEU A O 1
ATOM 719 N N . ARG A 1 92 ? -4.683 -1.675 17.067 1.00 70.69 92 ARG A N 1
ATOM 720 C CA . ARG A 1 92 ? -4.959 -2.908 16.302 1.00 70.69 92 ARG A CA 1
ATOM 721 C C . ARG A 1 92 ? -6.318 -2.872 15.598 1.00 70.69 92 ARG A C 1
ATOM 723 O O . ARG A 1 92 ? -6.401 -3.308 14.453 1.00 70.69 92 ARG A O 1
ATOM 730 N N . GLN A 1 93 ? -7.351 -2.333 16.249 1.00 79.38 93 GLN A N 1
ATOM 731 C CA . GLN A 1 93 ? -8.682 -2.205 15.643 1.00 79.38 93 GLN A CA 1
ATOM 732 C C . GLN A 1 93 ? -8.647 -1.220 14.467 1.00 79.38 93 GLN A C 1
ATOM 734 O O . GLN A 1 93 ? -9.155 -1.524 13.388 1.00 79.38 93 GLN A O 1
ATOM 739 N N . TYR A 1 94 ? -7.959 -0.090 14.643 1.00 85.69 94 TYR A N 1
ATOM 740 C CA . TYR A 1 94 ? -7.861 0.953 13.623 1.00 85.69 94 TYR A CA 1
ATOM 741 C C . TYR A 1 94 ? -6.986 0.546 12.440 1.00 85.69 94 TYR A C 1
ATOM 743 O O . TYR A 1 94 ? -7.345 0.845 11.311 1.00 85.69 94 TYR A O 1
ATOM 751 N N . ARG A 1 95 ? -5.905 -0.219 12.646 1.00 85.31 95 ARG A N 1
ATOM 752 C CA . ARG A 1 95 ? -5.057 -0.739 11.554 1.00 85.31 95 ARG A CA 1
ATOM 753 C C . ARG A 1 95 ? -5.851 -1.535 10.521 1.00 85.31 95 ARG A C 1
ATOM 755 O O . ARG A 1 95 ? -5.612 -1.386 9.329 1.00 85.31 95 ARG A O 1
ATOM 762 N N . SER A 1 96 ? -6.809 -2.348 10.970 1.00 87.06 96 SER A N 1
ATOM 763 C CA . SER A 1 96 ? -7.691 -3.086 10.057 1.00 87.06 96 SER A CA 1
ATOM 764 C C . SER A 1 96 ? -8.535 -2.132 9.205 1.00 87.06 96 SER A C 1
ATOM 766 O O . SER A 1 96 ? -8.618 -2.298 7.990 1.00 87.06 96 SER A O 1
ATOM 768 N N . ARG A 1 97 ? -9.095 -1.080 9.819 1.00 90.06 97 ARG A N 1
ATOM 769 C CA . ARG A 1 97 ? -9.904 -0.067 9.123 1.00 90.06 97 ARG A CA 1
ATOM 770 C C . ARG A 1 97 ? -9.081 0.804 8.180 1.00 90.06 97 ARG A C 1
ATOM 772 O O . ARG A 1 97 ? -9.468 0.966 7.032 1.00 90.06 97 ARG A O 1
ATOM 779 N N . ILE A 1 98 ? -7.908 1.258 8.610 1.00 89.88 98 ILE A N 1
ATOM 780 C CA . ILE A 1 98 ? -6.936 1.985 7.780 1.00 89.88 98 ILE A CA 1
ATOM 781 C C . ILE A 1 98 ? -6.590 1.167 6.530 1.00 89.88 98 ILE A C 1
ATOM 783 O O . ILE A 1 98 ? -6.590 1.700 5.422 1.00 89.88 98 ILE A O 1
ATOM 787 N N . SER A 1 99 ? -6.382 -0.144 6.692 1.00 88.81 99 SER A N 1
ATOM 788 C CA . SER A 1 99 ? -6.102 -1.031 5.566 1.00 88.81 99 SER A CA 1
ATOM 789 C C . SER A 1 99 ? -7.299 -1.215 4.629 1.00 88.81 99 SER A C 1
ATOM 791 O O . SER A 1 99 ? -7.123 -1.253 3.412 1.00 88.81 99 SER A O 1
ATOM 793 N N . GLN A 1 100 ? -8.520 -1.280 5.172 1.00 89.56 100 GLN A N 1
ATOM 794 C CA . GLN A 1 100 ? -9.756 -1.295 4.378 1.00 89.56 100 GLN A CA 1
ATOM 795 C C . GLN A 1 100 ? -9.972 0.015 3.612 1.00 89.56 100 GLN A C 1
ATOM 797 O O . GLN A 1 100 ? -10.444 -0.019 2.482 1.00 89.56 100 GLN A O 1
ATOM 802 N N . TRP A 1 101 ? -9.587 1.155 4.188 1.00 91.12 101 TRP A N 1
ATOM 803 C CA . TRP A 1 101 ? -9.630 2.461 3.526 1.00 91.12 101 TRP A CA 1
ATOM 804 C C . TRP A 1 101 ? -8.476 2.693 2.545 1.00 91.12 101 TRP A C 1
ATOM 806 O O . TRP A 1 101 ? -8.420 3.744 1.916 1.00 91.12 101 TRP A O 1
ATOM 816 N N . GLY A 1 102 ? -7.552 1.738 2.400 1.00 89.00 102 GLY A N 1
ATOM 817 C CA . GLY A 1 102 ? -6.434 1.845 1.466 1.00 89.00 102 GLY A CA 1
ATOM 818 C C . GLY A 1 102 ? -5.325 2.798 1.915 1.00 89.00 102 GLY A C 1
ATOM 819 O O . GLY A 1 102 ? -4.415 3.063 1.140 1.00 89.00 102 GLY A O 1
ATOM 820 N N . LEU A 1 103 ? -5.339 3.256 3.167 1.00 88.75 103 LEU A N 1
ATOM 821 C CA . LEU A 1 103 ? -4.385 4.228 3.716 1.00 88.75 103 LEU A CA 1
ATOM 822 C C . LEU A 1 103 ? -3.149 3.557 4.339 1.00 88.75 103 LEU A C 1
ATOM 824 O O . LEU A 1 103 ? -2.509 4.097 5.236 1.00 88.75 103 LEU A O 1
ATOM 828 N N . ASP A 1 104 ? -2.821 2.341 3.897 1.00 88.12 104 ASP A N 1
ATOM 829 C CA . ASP A 1 104 ? -1.617 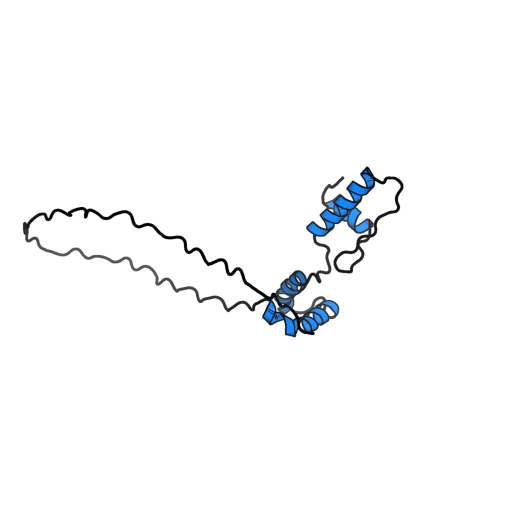1.652 4.353 1.00 88.12 104 ASP A CA 1
ATOM 830 C C . ASP A 1 104 ? -0.358 2.381 3.865 1.00 88.12 104 ASP A C 1
ATOM 832 O O . ASP A 1 104 ? -0.182 2.591 2.667 1.00 88.12 104 ASP A O 1
ATOM 836 N N . LYS A 1 105 ? 0.589 2.630 4.778 1.00 84.88 105 LYS A N 1
ATOM 837 C CA . LYS A 1 105 ? 1.918 3.173 4.434 1.00 84.88 105 LYS A CA 1
ATOM 838 C C . LYS A 1 105 ? 2.752 2.271 3.512 1.00 84.88 105 LYS A C 1
ATOM 840 O O . LYS A 1 105 ? 3.722 2.712 2.902 1.00 84.88 105 LYS A O 1
ATOM 845 N N . ASN A 1 106 ? 2.429 0.978 3.472 1.00 90.00 106 ASN A N 1
ATOM 846 C CA . ASN A 1 106 ? 3.189 -0.027 2.743 1.00 90.00 106 ASN A CA 1
ATOM 847 C C . ASN A 1 106 ? 2.397 -0.509 1.529 1.00 90.00 106 ASN A C 1
ATOM 849 O O . ASN A 1 106 ? 1.257 -0.951 1.662 1.00 90.00 106 ASN A O 1
ATOM 853 N N . ILE A 1 107 ? 3.060 -0.511 0.373 1.00 92.31 107 ILE A N 1
ATOM 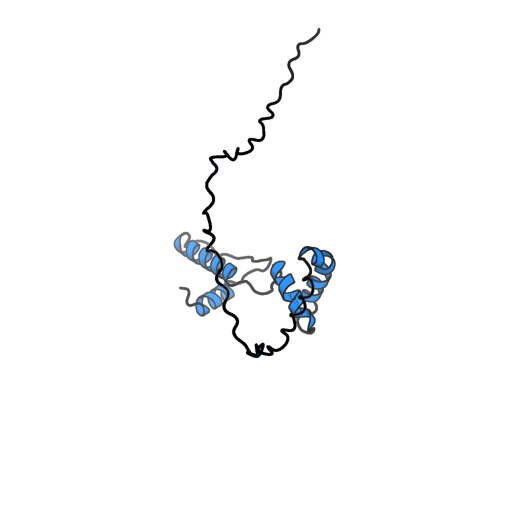854 C CA . ILE A 1 107 ? 2.543 -1.088 -0.870 1.00 92.31 107 ILE A CA 1
ATOM 855 C C . ILE A 1 107 ? 2.326 -2.584 -0.657 1.00 92.31 107 ILE A C 1
ATOM 857 O O . ILE A 1 107 ? 3.220 -3.289 -0.171 1.00 92.31 107 ILE A O 1
ATOM 861 N N . LYS A 1 108 ? 1.145 -3.087 -1.016 1.00 93.81 108 LYS A N 1
ATOM 862 C CA . LYS A 1 108 ? 0.837 -4.505 -0.824 1.00 93.81 108 LYS A CA 1
ATOM 863 C C . LYS A 1 108 ? 1.567 -5.362 -1.860 1.00 93.81 108 LYS A C 1
ATOM 865 O O . LYS A 1 108 ? 1.753 -4.927 -2.994 1.00 93.81 108 LYS A O 1
ATOM 870 N N . PRO A 1 109 ? 1.905 -6.627 -1.542 1.00 94.62 109 PRO A N 1
ATOM 871 C CA . PRO A 1 109 ? 2.590 -7.509 -2.488 1.00 94.62 109 PRO A CA 1
ATOM 872 C C . PRO A 1 109 ? 1.852 -7.671 -3.821 1.00 94.62 109 PRO A C 1
ATOM 874 O O . PRO A 1 109 ? 2.485 -7.759 -4.863 1.00 94.62 109 PRO A O 1
ATOM 877 N N . LYS A 1 110 ? 0.511 -7.671 -3.807 1.00 94.62 110 LYS A N 1
ATOM 878 C CA . LYS A 1 110 ? -0.304 -7.734 -5.031 1.00 94.62 110 LYS A CA 1
ATOM 879 C C . LYS A 1 110 ? -0.122 -6.495 -5.917 1.00 94.62 110 LYS A C 1
ATOM 881 O O . LYS A 1 110 ? -0.008 -6.633 -7.129 1.00 94.62 110 LYS A O 1
ATOM 886 N N . GLU A 1 111 ? -0.059 -5.311 -5.312 1.00 94.94 111 GLU A N 1
ATOM 887 C CA . GLU A 1 111 ? 0.159 -4.041 -6.016 1.00 94.94 111 GLU A CA 1
ATOM 888 C C . GLU A 1 111 ? 1.585 -3.983 -6.575 1.00 94.94 111 GLU A C 1
ATOM 890 O O . GLU A 1 111 ? 1.775 -3.674 -7.746 1.00 94.94 111 GLU A O 1
ATOM 895 N N . MET A 1 112 ? 2.578 -4.388 -5.776 1.00 96.00 112 MET A N 1
ATOM 896 C CA . MET A 1 112 ? 3.973 -4.453 -6.219 1.00 96.00 112 MET A CA 1
ATOM 897 C C . MET A 1 112 ? 4.170 -5.451 -7.369 1.00 96.00 112 MET A C 1
ATOM 899 O O . MET A 1 112 ? 4.828 -5.129 -8.352 1.00 96.00 112 MET A O 1
ATOM 903 N N . LYS A 1 113 ? 3.534 -6.629 -7.312 1.00 95.88 113 LYS A N 1
ATOM 904 C CA . LYS A 1 113 ? 3.539 -7.599 -8.421 1.00 95.88 113 LYS A CA 1
ATOM 905 C C . LYS A 1 113 ? 2.981 -7.004 -9.712 1.00 95.88 113 LYS A C 1
ATOM 907 O O . LYS A 1 113 ? 3.533 -7.247 -10.780 1.00 95.88 113 LYS A O 1
ATOM 912 N N . ALA A 1 114 ? 1.906 -6.219 -9.628 1.00 96.06 114 ALA A N 1
ATOM 913 C CA . ALA A 1 114 ? 1.331 -5.561 -10.799 1.00 96.06 114 ALA A CA 1
ATOM 914 C C . ALA A 1 114 ? 2.285 -4.513 -11.397 1.00 96.06 114 ALA A C 1
ATOM 916 O O . ALA A 1 114 ? 2.398 -4.419 -12.618 1.00 96.06 114 ALA A O 1
ATOM 917 N N . ILE A 1 115 ? 3.000 -3.770 -10.548 1.00 95.12 115 ILE A N 1
ATOM 918 C CA . ILE A 1 115 ? 4.037 -2.818 -10.968 1.00 95.12 115 ILE A CA 1
ATOM 919 C C . ILE A 1 115 ? 5.175 -3.538 -11.692 1.00 95.12 115 ILE A C 1
ATOM 921 O O . ILE A 1 115 ? 5.515 -3.168 -12.814 1.00 95.12 115 ILE A O 1
ATOM 925 N N . VAL A 1 116 ? 5.723 -4.590 -11.079 1.00 95.19 116 VAL A N 1
ATOM 926 C CA . VAL A 1 116 ? 6.811 -5.389 -11.662 1.00 95.19 116 VAL A CA 1
ATOM 927 C C . VAL A 1 116 ? 6.393 -5.956 -13.014 1.00 95.19 116 VAL A C 1
ATOM 929 O O . VAL A 1 116 ? 7.110 -5.777 -13.994 1.00 95.19 116 VAL A O 1
ATOM 932 N N . ARG A 1 117 ? 5.186 -6.529 -13.105 1.00 94.75 117 ARG A N 1
ATOM 933 C CA . ARG A 1 117 ? 4.637 -7.042 -14.364 1.00 94.75 117 ARG A CA 1
ATOM 934 C C . ARG A 1 117 ? 4.581 -5.965 -15.448 1.00 94.75 117 ARG A C 1
ATOM 936 O O . ARG A 1 117 ? 4.985 -6.224 -16.576 1.00 94.75 117 ARG A O 1
ATOM 943 N N . LYS A 1 118 ? 4.104 -4.758 -15.121 1.00 93.81 118 LYS A N 1
ATOM 944 C CA . LYS A 1 118 ? 4.068 -3.639 -16.078 1.00 93.81 118 LYS A CA 1
ATOM 945 C C . LYS A 1 118 ? 5.469 -3.207 -16.510 1.00 93.81 118 LYS A C 1
ATOM 947 O O . LYS A 1 118 ? 5.672 -2.928 -17.686 1.00 93.81 118 LYS A O 1
ATOM 952 N N . ARG A 1 119 ? 6.433 -3.172 -15.584 1.00 91.69 119 ARG A N 1
ATOM 953 C CA . ARG A 1 119 ? 7.828 -2.819 -15.886 1.00 91.69 119 ARG A CA 1
ATOM 954 C C . ARG A 1 119 ? 8.482 -3.850 -16.811 1.00 91.69 119 ARG A C 1
ATOM 956 O O . ARG A 1 119 ? 9.070 -3.459 -17.812 1.00 91.69 119 ARG A O 1
ATOM 963 N N . GLN A 1 120 ? 8.324 -5.141 -16.518 1.00 90.75 120 GLN A N 1
ATOM 964 C CA . GLN A 1 120 ? 8.829 -6.235 -17.357 1.00 90.75 120 GLN A CA 1
ATOM 965 C C . GLN A 1 120 ? 8.183 -6.225 -18.746 1.00 90.75 120 GLN A C 1
ATOM 967 O O . GLN A 1 120 ? 8.886 -6.293 -19.747 1.00 90.75 120 GLN A O 1
ATOM 972 N N . GLN A 1 121 ? 6.857 -6.071 -18.819 1.00 91.00 121 GLN A N 1
ATOM 973 C CA . GLN A 1 121 ? 6.146 -5.996 -20.096 1.00 91.00 121 GLN A CA 1
ATOM 974 C C . GLN A 1 121 ? 6.643 -4.828 -20.951 1.00 91.00 121 GLN A C 1
ATOM 976 O O . GLN A 1 121 ? 6.851 -4.998 -22.147 1.00 91.00 121 GLN A O 1
ATOM 981 N N . ARG A 1 122 ? 6.870 -3.658 -20.346 1.00 87.88 122 ARG A N 1
ATOM 982 C CA . ARG A 1 122 ? 7.385 -2.501 -21.079 1.00 87.88 122 ARG A CA 1
ATOM 983 C C . ARG A 1 122 ? 8.814 -2.718 -21.561 1.00 87.88 122 ARG A C 1
ATOM 985 O O . ARG A 1 122 ? 9.101 -2.374 -22.695 1.00 87.88 122 ARG A O 1
ATOM 992 N N . LYS A 1 123 ? 9.671 -3.343 -20.749 1.00 86.62 123 LYS A N 1
ATOM 993 C CA . LYS A 1 123 ? 11.027 -3.720 -21.170 1.00 86.62 123 LYS A CA 1
ATOM 994 C C . LYS A 1 123 ? 11.012 -4.652 -22.387 1.00 86.62 123 LYS A C 1
ATOM 996 O O . LYS A 1 123 ? 11.886 -4.558 -23.216 1.00 86.62 123 LYS A O 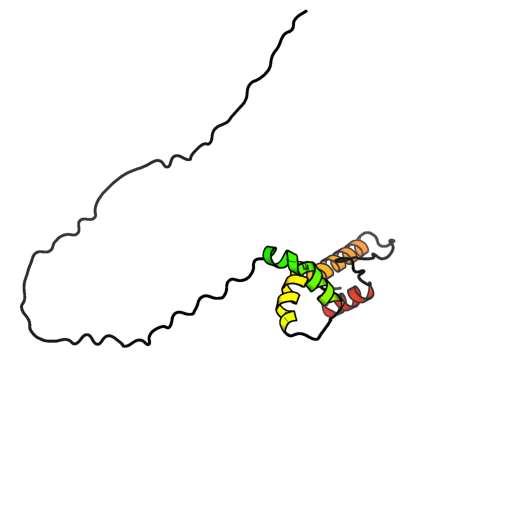1
ATOM 1001 N N . LEU A 1 124 ? 10.019 -5.529 -22.528 1.00 86.56 124 LEU A N 1
ATOM 1002 C CA . LEU A 1 124 ? 9.943 -6.420 -23.694 1.00 86.56 124 LEU A CA 1
ATOM 1003 C C . LEU A 1 124 ? 9.403 -5.747 -24.966 1.00 86.56 124 LEU A C 1
ATOM 1005 O O . LEU A 1 124 ? 9.661 -6.239 -26.058 1.00 86.56 124 LEU A O 1
ATOM 1009 N N . VAL A 1 125 ? 8.603 -4.684 -24.838 1.00 87.12 125 VAL A N 1
ATOM 1010 C CA . VAL A 1 125 ? 7.853 -4.092 -25.965 1.00 87.12 125 VAL A CA 1
ATOM 1011 C C . VAL A 1 125 ? 8.398 -2.721 -26.379 1.00 87.12 125 VAL A C 1
ATOM 1013 O O . VAL A 1 125 ? 8.331 -2.359 -27.547 1.00 87.12 125 VAL A O 1
ATOM 1016 N N . GLU A 1 126 ? 8.928 -1.943 -25.436 1.00 81.69 126 GLU A N 1
ATOM 1017 C CA . GLU A 1 126 ? 9.279 -0.530 -25.608 1.00 81.69 126 GLU A CA 1
ATOM 1018 C C . GLU A 1 126 ? 10.689 -0.228 -25.070 1.00 81.69 126 GLU A C 1
ATOM 1020 O O . GLU A 1 126 ? 10.869 0.620 -24.191 1.00 81.69 126 GLU A O 1
ATOM 1025 N N . ASP A 1 127 ? 11.700 -0.905 -25.616 1.00 74.75 127 ASP A N 1
ATOM 1026 C CA . ASP A 1 127 ? 13.102 -0.823 -25.170 1.00 74.75 127 ASP A CA 1
ATOM 1027 C C . ASP A 1 127 ? 13.720 0.591 -25.205 1.00 74.75 127 ASP A C 1
ATOM 1029 O O . ASP A 1 127 ? 14.702 0.860 -24.517 1.00 74.75 127 ASP A O 1
ATOM 1033 N N . HIS A 1 128 ? 13.164 1.526 -25.981 1.00 75.31 128 HIS A N 1
ATOM 1034 C CA . HIS A 1 128 ? 13.717 2.881 -26.153 1.00 75.31 128 HIS A CA 1
ATOM 1035 C C . HIS A 1 128 ? 12.983 3.961 -25.338 1.00 75.31 128 HIS A C 1
ATOM 1037 O O . HIS A 1 128 ? 13.216 5.156 -25.528 1.00 75.31 128 HIS A O 1
ATOM 1043 N N . SER A 1 129 ? 12.071 3.564 -24.446 1.00 80.25 129 SER A N 1
ATOM 1044 C CA . SER A 1 129 ? 11.264 4.493 -23.648 1.00 80.25 129 SER A CA 1
ATOM 1045 C C . SER A 1 129 ? 11.905 4.860 -22.306 1.00 80.25 129 SER A C 1
ATOM 1047 O O . SER A 1 129 ? 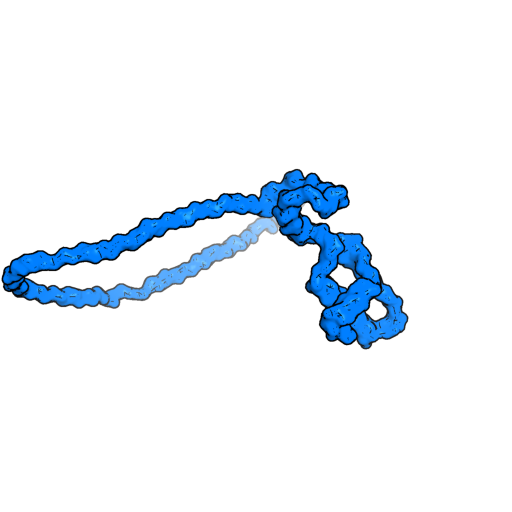12.683 4.105 -21.729 1.00 80.25 129 SER A O 1
ATOM 1049 N N . ARG A 1 130 ? 11.527 6.031 -21.767 1.00 83.38 130 ARG A N 1
ATOM 1050 C CA . ARG A 1 130 ? 11.926 6.477 -20.418 1.00 83.38 130 ARG A CA 1
ATOM 1051 C C . ARG A 1 130 ? 11.364 5.561 -19.325 1.00 83.38 130 ARG A C 1
ATOM 1053 O O . ARG A 1 130 ? 10.317 4.933 -19.496 1.00 83.38 130 ARG A O 1
ATOM 1060 N N . GLU A 1 131 ? 12.027 5.558 -18.170 1.00 82.25 131 GLU A N 1
ATOM 1061 C CA . GLU A 1 131 ? 11.600 4.791 -16.998 1.00 82.25 131 GLU A CA 1
ATOM 1062 C C . GLU A 1 131 ? 10.202 5.200 -16.501 1.00 82.25 131 GLU A C 1
ATOM 1064 O O . GLU A 1 131 ? 9.840 6.377 -16.461 1.00 82.25 131 GLU A O 1
ATOM 1069 N N . LEU A 1 132 ? 9.401 4.202 -16.112 1.00 87.12 132 LEU A N 1
ATOM 1070 C CA . LEU A 1 132 ? 8.057 4.401 -15.573 1.00 87.12 132 LEU A CA 1
ATOM 1071 C C . LEU A 1 132 ? 8.105 4.868 -14.116 1.00 87.12 132 LEU A C 1
ATOM 1073 O O . LEU A 1 132 ? 8.695 4.202 -13.267 1.00 87.12 132 LEU A O 1
ATOM 1077 N N . SER A 1 133 ? 7.367 5.932 -13.808 1.00 91.62 133 SER A N 1
ATOM 1078 C CA . SER A 1 133 ? 6.998 6.278 -12.438 1.00 91.62 133 SER A CA 1
ATOM 1079 C C . SER A 1 133 ? 5.646 5.652 -12.092 1.00 91.62 133 SER A C 1
ATOM 1081 O O . SER A 1 133 ? 4.683 5.719 -12.858 1.00 91.62 133 SER A O 1
ATOM 1083 N N . PHE A 1 134 ? 5.567 5.000 -10.932 1.00 93.69 134 PHE A N 1
ATOM 1084 C CA . PHE A 1 134 ? 4.339 4.364 -10.461 1.00 93.69 134 PHE A CA 1
ATOM 1085 C C . PHE A 1 134 ? 3.808 5.104 -9.240 1.00 93.69 134 PHE A C 1
ATOM 1087 O O . PHE A 1 134 ? 4.559 5.389 -8.312 1.00 93.69 134 PHE A O 1
ATOM 1094 N N . THR A 1 135 ? 2.501 5.351 -9.210 1.00 93.75 135 THR A N 1
ATOM 1095 C CA . THR A 1 135 ? 1.819 5.930 -8.049 1.00 93.75 135 THR A CA 1
ATOM 1096 C C . THR A 1 135 ? 0.809 4.925 -7.513 1.00 93.75 135 THR A C 1
ATOM 1098 O O . THR A 1 135 ? -0.058 4.456 -8.249 1.00 93.75 135 THR A O 1
ATOM 1101 N N . VAL A 1 136 ? 0.909 4.586 -6.228 1.00 93.00 136 VAL A N 1
ATOM 1102 C CA . VAL A 1 136 ? 0.002 3.663 -5.534 1.00 93.00 136 VAL A CA 1
ATOM 1103 C C . VAL A 1 136 ? -0.589 4.370 -4.329 1.00 93.00 136 VAL A C 1
ATOM 1105 O O . VAL A 1 136 ? 0.148 4.793 -3.445 1.00 93.00 136 VAL A O 1
ATOM 1108 N N . ARG A 1 137 ? -1.923 4.477 -4.273 1.00 89.81 137 ARG A N 1
ATOM 1109 C CA . ARG A 1 137 ? -2.646 5.114 -3.150 1.00 89.81 137 ARG A CA 1
ATOM 1110 C C . ARG A 1 137 ? -2.151 6.543 -2.855 1.00 89.81 137 ARG A C 1
ATOM 1112 O O . ARG A 1 137 ? -2.092 6.952 -1.704 1.00 89.81 137 ARG A O 1
ATOM 1119 N N . GLY A 1 138 ? -1.752 7.276 -3.897 1.00 86.81 138 GLY A N 1
ATOM 1120 C CA . GLY A 1 138 ? -1.190 8.628 -3.781 1.00 86.81 138 GLY A CA 1
ATOM 1121 C C . GLY A 1 138 ? 0.306 8.689 -3.449 1.00 86.81 138 GLY A C 1
ATOM 1122 O O . GLY A 1 138 ? 0.867 9.777 -3.439 1.00 86.81 138 GLY A O 1
ATOM 1123 N N . TYR A 1 139 ? 0.974 7.551 -3.236 1.00 88.56 139 TYR A N 1
ATOM 1124 C CA . TYR A 1 139 ? 2.414 7.492 -2.981 1.00 88.56 139 TYR A CA 1
ATOM 1125 C C . TYR A 1 139 ? 3.188 7.111 -4.238 1.00 88.56 139 TYR A C 1
ATOM 1127 O O . TYR A 1 139 ? 2.862 6.121 -4.896 1.00 88.56 139 TYR A O 1
ATOM 1135 N N . ASN A 1 140 ? 4.245 7.863 -4.543 1.00 93.94 140 ASN A N 1
ATOM 1136 C CA . ASN A 1 140 ? 5.190 7.490 -5.587 1.00 93.94 140 ASN A CA 1
ATOM 1137 C C . ASN A 1 140 ? 6.016 6.270 -5.140 1.00 93.94 140 ASN A C 1
ATOM 1139 O O . ASN A 1 140 ? 6.463 6.185 -3.994 1.00 93.94 140 ASN A O 1
ATOM 1143 N N . VAL A 1 141 ? 6.177 5.302 -6.037 1.00 94.25 141 VAL A N 1
ATOM 1144 C CA . VAL A 1 141 ? 6.994 4.112 -5.818 1.00 94.25 141 VAL A CA 1
ATOM 1145 C C . VAL A 1 141 ? 8.337 4.322 -6.493 1.00 94.25 141 VAL A C 1
ATOM 1147 O O . VAL A 1 141 ? 8.438 4.252 -7.716 1.00 94.25 141 VAL A O 1
ATOM 1150 N N . GLU A 1 142 ? 9.365 4.530 -5.678 1.00 93.75 142 GLU A N 1
ATOM 1151 C CA . GLU A 1 142 ? 10.739 4.646 -6.159 1.00 93.75 142 GLU A CA 1
ATOM 1152 C C . GLU A 1 142 ? 11.184 3.367 -6.892 1.00 93.75 142 GLU A C 1
ATOM 1154 O O . GLU A 1 142 ? 10.911 2.257 -6.410 1.00 93.75 142 GLU A O 1
ATOM 1159 N N . PRO A 1 143 ? 11.917 3.491 -8.013 1.00 92.81 143 PRO A N 1
ATOM 1160 C CA . PRO A 1 143 ? 12.379 2.342 -8.790 1.00 92.81 143 PRO A CA 1
ATOM 1161 C C . PRO A 1 143 ? 13.266 1.399 -7.964 1.00 92.81 143 PRO A C 1
ATOM 1163 O O . PRO A 1 143 ? 13.078 0.184 -8.005 1.00 92.81 143 PRO A O 1
ATOM 1166 N N . GLU A 1 144 ? 14.118 1.943 -7.090 1.00 94.06 144 GLU A N 1
ATOM 1167 C CA . GLU A 1 144 ? 14.986 1.160 -6.199 1.00 94.06 144 GLU A CA 1
ATOM 1168 C C . GLU A 1 144 ? 14.186 0.248 -5.247 1.00 94.06 144 GLU A C 1
ATOM 1170 O O . GLU A 1 144 ? 14.617 -0.839 -4.853 1.00 94.06 144 GLU A O 1
ATOM 1175 N N . LYS A 1 145 ? 12.978 0.668 -4.853 1.00 94.69 145 LYS A N 1
ATOM 1176 C CA . LYS A 1 145 ? 12.088 -0.152 -4.024 1.00 94.69 145 LYS A CA 1
ATOM 1177 C C . LYS A 1 145 ? 11.554 -1.354 -4.797 1.00 94.69 145 LYS A C 1
ATOM 1179 O O . LYS A 1 145 ? 11.387 -2.422 -4.205 1.00 94.69 145 LYS A O 1
ATOM 1184 N N . ILE A 1 146 ? 11.296 -1.180 -6.092 1.00 94.75 146 ILE A N 1
ATOM 1185 C CA . ILE A 1 146 ? 10.879 -2.253 -6.997 1.00 94.75 146 ILE A CA 1
ATOM 1186 C C . ILE A 1 146 ? 12.034 -3.247 -7.148 1.00 94.75 146 ILE A C 1
ATOM 1188 O O . ILE A 1 146 ? 11.820 -4.440 -6.954 1.00 94.75 146 ILE A O 1
ATOM 1192 N N . ASP A 1 147 ? 13.258 -2.765 -7.373 1.00 94.00 147 ASP A N 1
ATOM 1193 C CA . ASP A 1 147 ? 14.452 -3.610 -7.536 1.00 94.00 147 ASP A CA 1
ATOM 1194 C C . ASP A 1 147 ? 14.746 -4.440 -6.285 1.00 94.00 147 ASP A C 1
ATOM 1196 O O . ASP A 1 147 ? 14.905 -5.662 -6.352 1.00 94.00 147 ASP A O 1
ATOM 1200 N N . ARG A 1 148 ? 14.711 -3.808 -5.104 1.00 96.00 148 ARG A N 1
ATOM 1201 C CA . ARG A 1 148 ? 14.839 -4.515 -3.820 1.00 96.00 148 ARG A CA 1
ATOM 1202 C C . ARG A 1 148 ? 13.753 -5.568 -3.628 1.00 96.00 148 ARG A C 1
ATOM 1204 O O . ARG A 1 148 ? 14.013 -6.619 -3.042 1.00 96.00 148 ARG A O 1
ATOM 1211 N N . TRP A 1 149 ? 12.530 -5.287 -4.074 1.00 96.12 149 TRP A N 1
ATOM 1212 C CA . TRP A 1 149 ? 11.435 -6.244 -3.980 1.00 96.12 149 TRP A CA 1
ATOM 1213 C C . TRP A 1 149 ? 11.623 -7.415 -4.952 1.00 96.12 149 TRP A C 1
ATOM 1215 O O . TRP A 1 149 ? 11.445 -8.552 -4.522 1.00 96.12 149 TRP A O 1
ATOM 1225 N N . MET A 1 150 ? 12.039 -7.167 -6.200 1.00 94.88 150 MET A N 1
ATOM 1226 C CA . MET A 1 150 ? 12.352 -8.218 -7.180 1.00 94.88 150 MET A CA 1
ATOM 1227 C C . MET A 1 150 ? 13.459 -9.139 -6.657 1.00 94.88 150 MET A C 1
ATOM 1229 O O . MET A 1 150 ? 13.246 -10.345 -6.584 1.00 94.88 150 MET A O 1
ATOM 1233 N N . LYS A 1 151 ? 14.557 -8.567 -6.136 1.00 96.00 151 LYS A N 1
ATOM 1234 C CA . LYS A 1 151 ? 15.669 -9.322 -5.530 1.00 96.00 151 LYS A CA 1
ATOM 1235 C C . LYS A 1 151 ? 15.245 -10.183 -4.336 1.00 96.00 151 LYS A C 1
ATOM 1237 O O . LYS A 1 151 ? 15.798 -11.250 -4.130 1.00 96.00 151 LYS A O 1
ATOM 1242 N N . ARG A 1 152 ? 14.289 -9.726 -3.520 1.00 96.06 152 ARG A N 1
ATOM 1243 C CA . ARG A 1 152 ? 13.799 -10.489 -2.355 1.00 96.06 152 ARG A CA 1
ATOM 1244 C C . ARG A 1 152 ? 12.840 -11.622 -2.736 1.00 96.06 152 ARG A C 1
ATOM 1246 O O . ARG A 1 152 ? 12.647 -12.528 -1.936 1.00 96.06 152 ARG A O 1
ATOM 1253 N N . ASN A 1 153 ? 12.177 -11.519 -3.886 1.00 93.81 153 ASN A N 1
ATOM 1254 C CA . ASN A 1 153 ? 11.171 -12.485 -4.336 1.00 93.81 153 ASN A CA 1
ATOM 1255 C C . ASN A 1 153 ? 11.677 -13.341 -5.509 1.00 93.81 153 ASN A C 1
ATOM 1257 O O . ASN A 1 153 ? 10.852 -13.970 -6.167 1.00 93.81 153 ASN A O 1
ATOM 1261 N N . ASP A 1 154 ? 12.986 -13.315 -5.782 1.00 92.19 154 ASP A N 1
ATOM 1262 C CA . ASP A 1 154 ? 13.649 -14.054 -6.863 1.00 92.19 154 ASP A CA 1
ATOM 1263 C C . ASP A 1 154 ? 12.973 -13.860 -8.231 1.00 92.19 154 ASP A C 1
ATOM 1265 O O . ASP A 1 154 ? 12.817 -14.790 -9.022 1.00 92.19 154 ASP A O 1
ATOM 1269 N N . VAL A 1 155 ? 12.522 -12.628 -8.493 1.00 87.25 155 VAL A N 1
ATOM 1270 C CA . VAL A 1 155 ? 11.892 -12.262 -9.765 1.00 87.25 155 VAL A CA 1
ATOM 1271 C C . VAL A 1 155 ? 12.968 -11.745 -10.727 1.00 87.25 155 VAL A C 1
ATOM 1273 O O . VAL A 1 155 ? 13.676 -10.809 -10.343 1.00 87.25 155 VAL A O 1
ATOM 1276 N N . PRO A 1 156 ? 13.087 -12.326 -11.938 1.00 75.88 156 PRO A N 1
ATOM 1277 C CA . PRO A 1 156 ? 14.074 -11.918 -12.940 1.00 75.88 156 PRO A CA 1
ATOM 1278 C C . PRO A 1 156 ? 13.775 -10.565 -13.602 1.00 75.88 156 PRO A C 1
ATOM 1280 O O . PRO A 1 156 ? 12.592 -10.143 -13.645 1.00 75.88 156 PRO A O 1
#

Foldseek 3Di:
DDDDDDDDDDDPDDDDDDDPDDDDDDDDDDDDDDDDDDDDDDDDDDPPDPPDPPPPPDDDDDDDDDLVNCVVCPVVLVVCVVPPPDDDPCVVVSVVNCVVVQVDPDDDPVRLVVVLVVQVVCCVPPVPDDDDWDAGPNDIDDVVNSVVVCVVVVND

Sequence (156 aa):
MNGPDLEPLPIHGQVTTRQISMLDPSPALRFDEPSSMGIVGDAQEISTVPKAPPTKLRKRKALTLRATDWEPYKTQIVELHITQTYRSQKLRQYRSRISQWGLDKNIKPKEMKAIVRKRQQRKLVEDHSRELSFTVRGYNVEPEKIDRWMKRNDVP

pLDDT: mean 73.97, std 19.08, range [37.75, 96.12]

Organism: NCBI:txid1314779